Protein AF-A0A345ZUV8-F1 (afdb_monomer)

Nearest PDB structures (foldseek):
  6le6-assembly2_B  TM=7.014E-01  e=6.811E+00  Homo sapiens

Sequence (67 aa):
MWIPTKNDAVEMFARQFGRRYRGSAVKRARETAAALNAKGDHEGFQMWSAVADVIDQSQRQEPRIVS

Solvent-accessible surface area (backbone atoms only — not comparable to full-atom values): 3692 Å² total; per-residue (Å²): 135,91,76,85,50,77,65,54,52,40,52,54,48,20,53,55,45,30,70,73,43,48,96,49,24,40,60,53,28,43,53,50,12,51,56,27,42,76,71,67,35,57,67,54,18,51,54,27,42,50,25,19,51,54,33,49,54,50,61,70,66,51,76,83,77,80,124

Foldseek 3Di:
DDDDDLLNVLLVVLVVQCVVQPPCSLVVLQVQLVVCVVVVNPVSNVSSNSSSVSSVVVVVPPPPPPD

Organism: NCBI:txid331696

Mean predicted aligned error: 5.11 Å

Secondary structure (DSSP, 8-state):
-----HHHHHHHHHHHHHHHHGGGHHHHHHHHHHHHHHTT-HHHHHHHHHHHHHHHHHHHHS-----

Radius of gyration: 13.19 Å; Cα contacts (8 Å, |Δi|>4): 49; chains: 1; bounding box: 35×29×38 Å

Structure (mmCIF, N/CA/C/O backbone):
data_AF-A0A345ZUV8-F1
#
_entry.id   AF-A0A345ZUV8-F1
#
loop_
_atom_site.group_PDB
_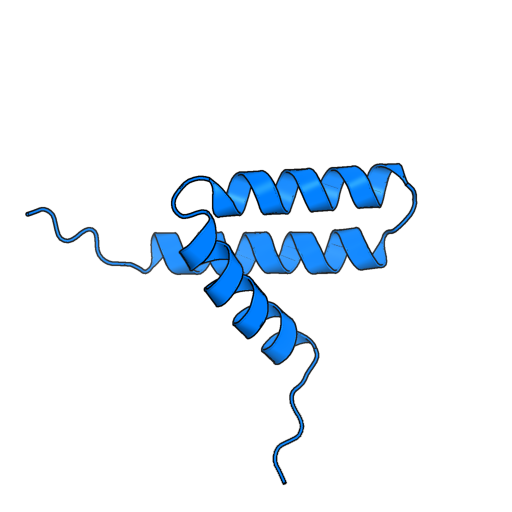atom_site.id
_atom_site.type_symbol
_atom_site.label_atom_id
_atom_site.label_alt_id
_atom_site.label_comp_id
_atom_site.label_asym_id
_atom_site.label_entity_id
_atom_site.label_seq_id
_atom_site.pdbx_PDB_ins_code
_atom_site.Cartn_x
_atom_site.Cartn_y
_atom_site.Cartn_z
_atom_site.occupancy
_atom_site.B_iso_or_equiv
_atom_site.auth_seq_id
_atom_site.auth_comp_id
_atom_site.auth_asym_id
_atom_site.auth_atom_id
_atom_site.pdbx_PDB_model_num
ATOM 1 N N . MET A 1 1 ? -18.130 -23.683 -11.337 1.00 70.50 1 MET A N 1
ATOM 2 C CA . MET A 1 1 ? -18.180 -22.210 -11.221 1.00 70.50 1 MET A CA 1
ATOM 3 C C . MET A 1 1 ? -16.949 -21.789 -10.439 1.00 70.50 1 MET A C 1
ATOM 5 O O . MET A 1 1 ? -16.759 -22.310 -9.350 1.00 70.50 1 MET A O 1
ATOM 9 N N . TRP A 1 2 ? -16.063 -20.980 -11.019 1.00 83.38 2 TRP A N 1
ATOM 10 C CA . TRP A 1 2 ? -14.887 -20.475 -10.303 1.00 83.38 2 TRP A CA 1
ATOM 11 C C . TRP A 1 2 ? -15.308 -19.287 -9.432 1.00 83.38 2 TRP A C 1
ATOM 13 O O . TRP A 1 2 ? -16.022 -18.409 -9.916 1.00 83.38 2 TRP A O 1
ATOM 23 N N . ILE A 1 3 ? -14.912 -19.295 -8.157 1.00 84.69 3 ILE A N 1
ATOM 24 C CA . ILE A 1 3 ? -15.191 -18.222 -7.199 1.00 84.69 3 ILE A CA 1
ATOM 25 C C . ILE A 1 3 ? -13.839 -17.612 -6.812 1.00 84.69 3 ILE A C 1
ATOM 27 O O . ILE A 1 3 ? -13.030 -18.321 -6.211 1.00 84.69 3 ILE A O 1
ATOM 31 N N . PRO A 1 4 ? -13.569 -16.346 -7.172 1.00 83.19 4 PRO A N 1
ATOM 32 C CA . PRO A 1 4 ? -12.304 -15.701 -6.853 1.00 83.19 4 PRO A CA 1
ATOM 33 C C . PRO A 1 4 ? -12.116 -15.548 -5.343 1.00 83.19 4 PRO A C 1
ATOM 35 O O . PRO A 1 4 ? -13.048 -15.226 -4.602 1.00 83.19 4 PRO A O 1
ATOM 38 N N . THR A 1 5 ? -10.881 -15.756 -4.899 1.00 93.19 5 THR A N 1
ATOM 39 C CA . THR A 1 5 ? -10.453 -15.544 -3.517 1.00 93.19 5 THR A CA 1
ATOM 40 C C . THR A 1 5 ? -10.076 -14.080 -3.270 1.00 93.19 5 THR A C 1
ATOM 42 O O . THR A 1 5 ? -9.901 -13.284 -4.196 1.00 93.19 5 THR A O 1
ATOM 45 N N . LYS A 1 6 ? -9.890 -13.710 -1.996 1.00 89.62 6 LYS A N 1
ATOM 46 C CA . LYS A 1 6 ? -9.371 -12.383 -1.619 1.00 89.62 6 LYS A CA 1
ATOM 47 C C . LYS A 1 6 ? -7.995 -12.112 -2.245 1.00 89.62 6 LYS A C 1
ATOM 49 O O . LYS A 1 6 ? -7.733 -10.987 -2.660 1.00 89.62 6 LYS A O 1
ATOM 54 N N . ASN A 1 7 ? -7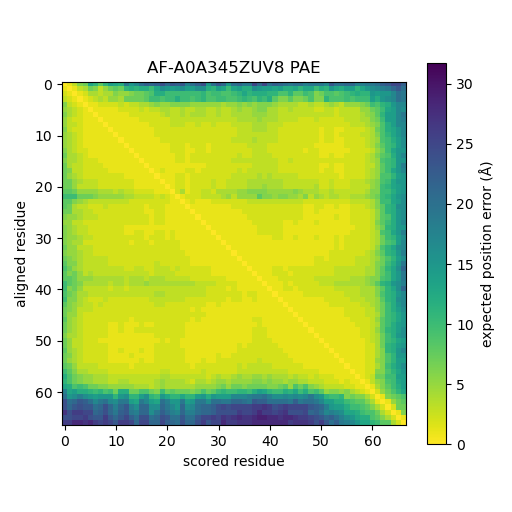.151 -13.137 -2.369 1.00 90.38 7 ASN A N 1
ATOM 55 C CA . ASN A 1 7 ? -5.835 -13.010 -2.997 1.00 90.38 7 ASN A CA 1
ATOM 56 C C . ASN A 1 7 ? -5.953 -12.759 -4.504 1.00 90.38 7 ASN A C 1
ATOM 58 O O . ASN A 1 7 ? -5.287 -11.862 -5.012 1.00 90.38 7 ASN A O 1
ATOM 62 N N . ASP A 1 8 ? -6.867 -13.452 -5.190 1.00 92.31 8 ASP A N 1
ATOM 63 C CA . ASP A 1 8 ? -7.125 -13.208 -6.616 1.00 92.31 8 ASP A CA 1
ATOM 64 C C . ASP A 1 8 ? -7.579 -11.760 -6.852 1.00 92.31 8 ASP A C 1
ATOM 66 O O . ASP A 1 8 ? -7.116 -11.094 -7.778 1.00 92.31 8 ASP A O 1
ATOM 70 N N . ALA A 1 9 ? -8.437 -11.231 -5.974 1.00 92.88 9 ALA A N 1
ATOM 71 C CA . ALA A 1 9 ? -8.872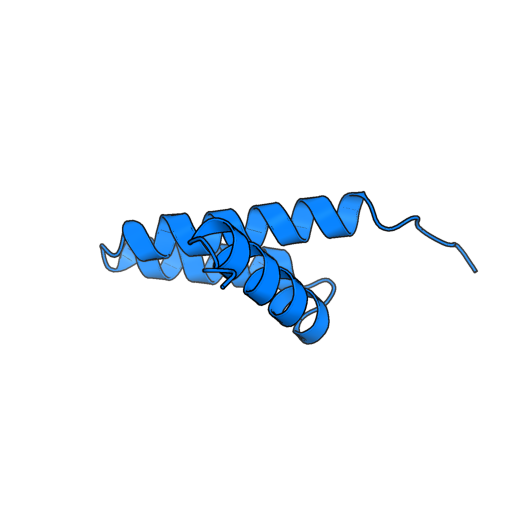 -9.839 -6.043 1.00 92.88 9 ALA A CA 1
ATOM 72 C C . ALA A 1 9 ? -7.705 -8.853 -5.848 1.00 92.88 9 ALA A C 1
ATOM 74 O O . ALA A 1 9 ? -7.598 -7.876 -6.596 1.00 92.88 9 ALA A O 1
ATOM 75 N N . VAL A 1 10 ? -6.810 -9.117 -4.887 1.00 95.38 10 VAL A N 1
ATOM 76 C CA . VAL A 1 10 ? -5.594 -8.315 -4.669 1.00 95.38 10 VAL A CA 1
ATOM 77 C C . VAL A 1 10 ? -4.691 -8.355 -5.897 1.00 95.38 10 VAL A C 1
ATOM 79 O O . VAL A 1 10 ? -4.254 -7.298 -6.347 1.00 95.38 10 VAL A O 1
ATOM 82 N N . GLU A 1 11 ? -4.451 -9.526 -6.486 1.00 94.50 11 GLU A N 1
ATOM 83 C CA . GLU A 1 11 ? -3.610 -9.661 -7.679 1.00 94.50 11 GLU A CA 1
ATOM 84 C C . GLU A 1 11 ? -4.195 -8.940 -8.896 1.00 94.50 11 GLU A C 1
ATOM 86 O O . GLU A 1 11 ? -3.491 -8.202 -9.594 1.00 94.50 11 GLU A O 1
ATOM 91 N N . MET A 1 12 ? -5.495 -9.111 -9.150 1.00 94.81 12 MET A N 1
ATOM 92 C CA . MET A 1 12 ? -6.187 -8.440 -10.251 1.00 94.81 12 MET A CA 1
ATOM 93 C C . MET A 1 12 ? -6.137 -6.921 -10.086 1.00 94.81 12 MET A C 1
ATOM 95 O O . MET A 1 12 ? -5.817 -6.194 -11.035 1.00 94.81 12 MET A O 1
ATOM 99 N N . PHE A 1 13 ? -6.404 -6.436 -8.872 1.00 96.06 13 PHE A N 1
ATOM 100 C CA . PHE A 1 13 ? -6.336 -5.015 -8.570 1.00 96.06 13 PHE A CA 1
ATOM 101 C C . PHE A 1 13 ? -4.907 -4.479 -8.691 1.00 96.06 13 PHE A C 1
ATOM 103 O O . PHE A 1 13 ? -4.695 -3.457 -9.341 1.00 96.06 13 PHE A O 1
ATOM 110 N N . ALA A 1 14 ? -3.916 -5.186 -8.146 1.00 95.94 14 ALA A N 1
ATOM 111 C CA . ALA A 1 14 ? -2.505 -4.825 -8.217 1.00 95.94 14 ALA A CA 1
ATOM 112 C C . ALA A 1 14 ? -2.014 -4.705 -9.663 1.00 95.94 14 ALA A C 1
ATOM 114 O O . ALA A 1 14 ? -1.353 -3.723 -10.003 1.00 95.94 14 ALA A O 1
ATOM 115 N N . ARG A 1 15 ? -2.401 -5.628 -10.553 1.00 94.31 15 ARG A N 1
ATOM 116 C CA . ARG A 1 15 ? -2.078 -5.535 -11.988 1.00 94.31 15 ARG A CA 1
ATOM 117 C C . ARG A 1 15 ? -2.675 -4.287 -12.629 1.00 94.31 15 ARG A C 1
ATOM 119 O O . ARG A 1 15 ? -1.970 -3.565 -13.336 1.00 94.31 15 ARG A O 1
ATOM 126 N N . GLN A 1 16 ? -3.957 -4.014 -12.388 1.00 95.38 16 GLN A N 1
ATOM 127 C CA . GLN A 1 16 ? -4.619 -2.834 -12.947 1.00 95.38 16 GLN A CA 1
ATOM 128 C C . GLN A 1 16 ? -4.010 -1.535 -12.400 1.00 95.38 16 GLN A C 1
ATOM 130 O O . GLN A 1 16 ? -3.757 -0.588 -13.150 1.00 95.38 16 GLN A O 1
ATOM 135 N N . PHE A 1 17 ? -3.730 -1.498 -11.100 1.00 95.75 17 PHE A N 1
ATOM 136 C CA . PHE A 1 17 ? -3.124 -0.361 -10.421 1.00 95.75 17 PHE A CA 1
ATOM 137 C C . PHE A 1 17 ? -1.689 -0.111 -10.908 1.00 95.75 17 PHE A C 1
ATOM 139 O O . PHE A 1 17 ? -1.341 1.016 -11.266 1.00 95.75 17 PHE A O 1
ATOM 146 N N . GLY A 1 18 ? -0.885 -1.171 -11.017 1.00 94.56 18 GLY A N 1
ATOM 147 C CA . GLY A 1 18 ? 0.462 -1.152 -11.584 1.00 94.56 18 GLY A CA 1
ATOM 148 C C . GLY A 1 18 ? 0.486 -0.600 -13.007 1.00 94.56 18 GLY A C 1
ATOM 149 O O . GLY A 1 18 ? 1.250 0.318 -13.298 1.00 94.56 18 GLY A O 1
ATOM 150 N N . ARG A 1 19 ? -0.419 -1.062 -13.880 1.00 93.31 19 ARG A N 1
ATOM 151 C CA . ARG A 1 19 ? -0.550 -0.545 -15.256 1.00 93.31 19 ARG A CA 1
ATOM 152 C C . ARG A 1 19 ? -0.911 0.939 -15.297 1.00 93.31 19 ARG A C 1
ATOM 154 O O . ARG A 1 19 ? -0.362 1.677 -16.115 1.00 93.31 19 ARG A O 1
ATOM 161 N N . ARG A 1 20 ? -1.810 1.381 -14.412 1.00 94.94 20 ARG A N 1
ATOM 162 C CA . ARG A 1 20 ? -2.273 2.775 -14.347 1.00 94.94 20 ARG A CA 1
ATOM 163 C C . ARG A 1 20 ? -1.187 3.738 -13.868 1.00 94.94 20 ARG A C 1
ATOM 165 O O . ARG A 1 20 ? -1.072 4.831 -14.413 1.00 94.94 20 ARG A O 1
ATOM 172 N N . TYR A 1 21 ? -0.416 3.353 -12.852 1.00 93.75 21 TYR A N 1
ATOM 173 C CA . TYR A 1 21 ? 0.521 4.254 -12.168 1.00 93.75 21 TYR A CA 1
ATOM 174 C C . TYR A 1 21 ? 2.007 3.972 -12.457 1.00 93.75 21 TYR A C 1
ATOM 176 O O . TYR A 1 21 ? 2.866 4.762 -12.048 1.00 93.75 21 TYR A O 1
ATOM 184 N N . ARG A 1 22 ? 2.315 2.891 -13.188 1.00 90.88 22 ARG A N 1
ATOM 185 C CA . ARG A 1 22 ? 3.655 2.478 -13.646 1.00 90.88 22 ARG A CA 1
ATOM 186 C C . ARG A 1 22 ? 4.693 2.544 -12.518 1.00 90.88 22 ARG A C 1
ATOM 188 O O . ARG A 1 22 ? 4.453 2.020 -11.434 1.00 90.88 22 ARG A O 1
ATOM 195 N N . GLY A 1 23 ? 5.818 3.230 -12.727 1.00 89.75 23 GLY A N 1
ATOM 196 C CA . GLY A 1 23 ? 6.899 3.345 -11.741 1.00 89.75 23 GLY A CA 1
ATOM 197 C C . GLY A 1 23 ? 6.504 4.016 -10.417 1.00 89.75 23 GLY A C 1
ATOM 198 O O . GLY A 1 23 ? 7.219 3.878 -9.434 1.00 89.75 23 GLY A O 1
ATOM 199 N N . SER A 1 24 ? 5.358 4.706 -10.348 1.00 95.06 24 SER A N 1
ATOM 200 C CA . SER A 1 24 ? 4.856 5.295 -9.094 1.00 95.06 24 SER A CA 1
ATOM 201 C C . SER A 1 24 ? 3.881 4.394 -8.326 1.00 95.06 24 SER A C 1
ATOM 203 O O . SER A 1 24 ? 3.450 4.755 -7.231 1.00 95.06 24 SER A O 1
ATOM 205 N N . ALA A 1 25 ? 3.517 3.235 -8.882 1.00 95.62 25 ALA A N 1
ATOM 206 C CA . ALA A 1 25 ? 2.457 2.386 -8.350 1.00 95.62 25 ALA A CA 1
ATOM 207 C C . ALA A 1 25 ? 2.776 1.832 -6.950 1.00 95.62 25 ALA A C 1
ATOM 209 O O . ALA A 1 25 ? 1.943 1.957 -6.055 1.00 95.62 25 ALA A O 1
ATOM 210 N N . VAL A 1 26 ? 3.989 1.312 -6.725 1.00 96.75 26 VAL A N 1
ATOM 211 C CA . VAL A 1 26 ? 4.409 0.797 -5.405 1.00 96.75 26 VAL A CA 1
ATOM 212 C C . VAL A 1 26 ? 4.340 1.898 -4.347 1.00 96.75 26 VAL A C 1
ATOM 214 O O . VAL A 1 26 ? 3.718 1.719 -3.301 1.00 96.75 26 VAL A O 1
ATOM 217 N N . LYS A 1 27 ? 4.917 3.071 -4.644 1.00 97.38 27 LYS A N 1
ATOM 218 C CA . LYS A 1 27 ? 4.908 4.224 -3.735 1.00 97.38 27 LYS A CA 1
ATOM 219 C C . LYS A 1 27 ? 3.479 4.631 -3.364 1.00 97.38 27 LYS A C 1
ATOM 221 O O . LYS A 1 27 ? 3.164 4.724 -2.183 1.00 97.38 27 LYS A O 1
ATOM 226 N N . ARG A 1 28 ? 2.599 4.798 -4.356 1.00 97.75 28 ARG A N 1
ATOM 227 C CA . ARG A 1 28 ? 1.192 5.177 -4.134 1.00 97.75 28 ARG A CA 1
ATOM 228 C C . ARG A 1 28 ? 0.423 4.140 -3.314 1.00 97.75 28 ARG A C 1
ATOM 230 O O . ARG A 1 28 ? -0.384 4.515 -2.464 1.00 97.75 28 ARG A O 1
ATOM 237 N N . ALA A 1 29 ? 0.662 2.851 -3.550 1.00 97.62 29 ALA A N 1
ATOM 238 C CA . ALA A 1 29 ? 0.031 1.786 -2.777 1.00 97.62 29 ALA A CA 1
ATOM 239 C C . ALA A 1 29 ? 0.480 1.815 -1.304 1.00 97.62 29 ALA A C 1
ATOM 241 O O . ALA A 1 29 ? -0.359 1.742 -0.407 1.00 97.62 29 ALA A O 1
ATOM 242 N N . ARG A 1 30 ? 1.777 2.031 -1.043 1.00 98.00 30 ARG A N 1
ATOM 243 C CA . ARG A 1 30 ? 2.313 2.193 0.321 1.00 98.00 30 ARG A CA 1
ATOM 244 C C . ARG A 1 30 ? 1.785 3.442 1.024 1.00 98.00 30 ARG A C 1
ATOM 246 O O . ARG A 1 30 ? 1.413 3.361 2.189 1.00 98.00 30 ARG A O 1
ATOM 253 N N . GLU A 1 31 ? 1.713 4.574 0.327 1.00 98.31 31 GLU A N 1
ATOM 254 C CA . GLU A 1 31 ? 1.134 5.815 0.867 1.00 98.31 31 GLU A CA 1
ATOM 255 C C . GLU A 1 31 ? -0.340 5.622 1.246 1.00 98.31 31 GLU A C 1
ATOM 257 O O . GLU A 1 31 ? -0.772 6.060 2.312 1.00 98.31 31 GLU A O 1
ATOM 262 N N . THR A 1 32 ? -1.097 4.904 0.412 1.00 97.75 32 THR A N 1
ATOM 263 C CA . THR A 1 32 ? -2.501 4.578 0.693 1.00 97.75 32 THR A CA 1
ATOM 264 C C . THR A 1 32 ? -2.624 3.657 1.907 1.00 97.75 32 THR A C 1
ATOM 266 O O . THR A 1 32 ? -3.433 3.930 2.792 1.00 97.75 32 THR A O 1
ATOM 269 N N . ALA A 1 33 ? -1.781 2.623 2.007 1.00 97.88 33 ALA A N 1
ATOM 270 C CA . ALA A 1 33 ? -1.736 1.751 3.180 1.00 97.88 33 ALA A CA 1
ATOM 271 C C . ALA A 1 33 ? -1.453 2.553 4.461 1.00 97.88 33 ALA A C 1
ATOM 273 O O . ALA A 1 33 ? -2.180 2.427 5.446 1.00 97.88 33 ALA A O 1
ATOM 274 N N . ALA A 1 34 ? -0.438 3.421 4.442 1.00 97.81 34 ALA A N 1
ATOM 275 C CA . ALA A 1 34 ? -0.078 4.251 5.589 1.00 97.81 34 ALA A CA 1
ATOM 276 C C . ALA A 1 34 ? -1.219 5.195 6.004 1.00 97.81 34 ALA A C 1
ATOM 278 O O . ALA A 1 34 ? -1.505 5.326 7.194 1.00 97.81 34 ALA A O 1
ATOM 279 N N . ALA A 1 35 ? -1.911 5.804 5.035 1.00 98.00 35 ALA A N 1
ATOM 280 C CA . ALA A 1 35 ? -3.057 6.671 5.300 1.00 98.00 35 ALA A CA 1
ATOM 281 C C . ALA A 1 35 ? -4.242 5.917 5.927 1.00 98.00 35 ALA A C 1
ATOM 283 O O . ALA A 1 35 ? -4.949 6.485 6.757 1.00 98.00 35 ALA A O 1
ATOM 284 N N . LEU A 1 36 ? -4.464 4.655 5.551 1.00 97.81 36 LEU A N 1
ATOM 285 C CA . LEU A 1 36 ? -5.497 3.802 6.148 1.00 97.81 36 LEU A CA 1
ATOM 286 C C . LEU A 1 36 ? -5.122 3.390 7.571 1.00 97.81 36 LEU A C 1
ATOM 288 O O . LEU A 1 36 ? -5.935 3.539 8.481 1.00 97.81 36 LEU A O 1
ATOM 292 N N . ASN A 1 37 ? -3.862 3.009 7.795 1.00 97.50 37 ASN A N 1
ATOM 293 C CA . ASN A 1 37 ? -3.375 2.692 9.135 1.00 97.50 37 ASN A CA 1
ATOM 294 C C . ASN A 1 37 ? -3.492 3.891 10.089 1.00 97.50 37 ASN A C 1
ATOM 296 O O . ASN A 1 37 ? -3.929 3.740 11.225 1.00 97.50 37 ASN A O 1
ATOM 300 N N . ALA A 1 38 ? -3.167 5.096 9.610 1.00 97.62 38 ALA A N 1
ATOM 301 C CA . ALA A 1 38 ? -3.309 6.330 10.385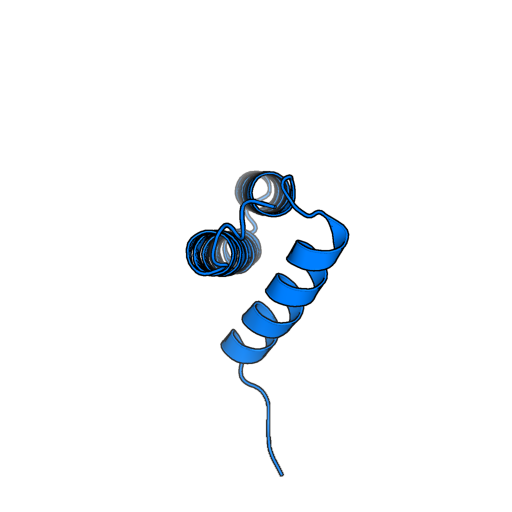 1.00 97.62 38 ALA A CA 1
ATOM 302 C C . ALA A 1 38 ? -4.769 6.638 10.771 1.00 97.62 38 ALA A C 1
ATOM 304 O O . ALA A 1 38 ? -5.008 7.329 11.757 1.00 97.62 38 ALA A O 1
ATOM 305 N N . LYS A 1 39 ? -5.746 6.115 10.019 1.00 97.12 39 LYS A N 1
ATOM 306 C CA . LYS A 1 39 ? -7.184 6.226 10.313 1.00 97.12 39 LYS A CA 1
ATOM 307 C C . LYS A 1 39 ? -7.715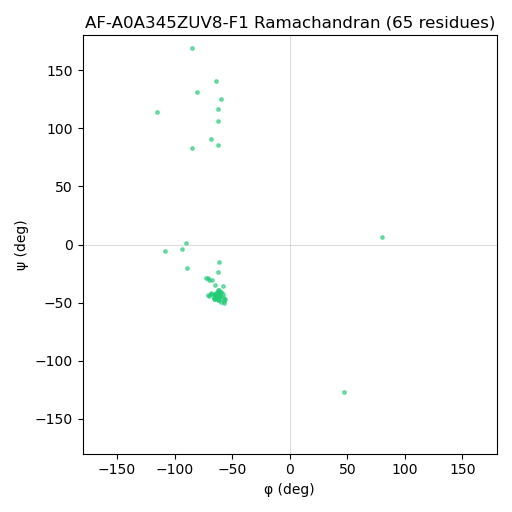 5.082 11.186 1.00 97.12 39 LYS A C 1
ATOM 309 O O . LYS A 1 39 ? -8.910 5.054 11.462 1.00 97.12 39 LYS A O 1
ATOM 314 N N . GLY A 1 40 ? -6.857 4.147 11.600 1.00 97.62 40 GLY A N 1
ATOM 315 C CA . GLY A 1 40 ? -7.245 2.943 12.341 1.00 97.62 40 GLY A CA 1
ATOM 316 C C . GLY A 1 40 ? -7.812 1.819 11.467 1.00 97.62 40 GLY A C 1
ATOM 317 O O . GLY A 1 40 ? -8.257 0.805 11.999 1.00 97.62 40 GLY A O 1
ATOM 318 N N . ASP A 1 41 ? -7.787 1.958 10.137 1.00 97.62 41 ASP A N 1
ATOM 319 C CA . ASP A 1 41 ? -8.203 0.897 9.218 1.00 97.62 41 ASP A CA 1
ATOM 320 C C . ASP A 1 41 ? -7.037 -0.065 8.953 1.00 97.62 41 ASP A C 1
ATOM 322 O O . ASP A 1 41 ? -6.280 0.047 7.980 1.00 97.62 41 ASP A O 1
ATOM 326 N N . HIS A 1 42 ? -6.875 -1.015 9.872 1.00 96.69 42 HIS A N 1
ATOM 327 C CA . HIS A 1 42 ? -5.830 -2.030 9.790 1.00 96.69 42 HIS A CA 1
ATOM 328 C C . HIS A 1 42 ? -6.080 -3.049 8.672 1.00 96.69 42 HIS A C 1
ATOM 330 O O . 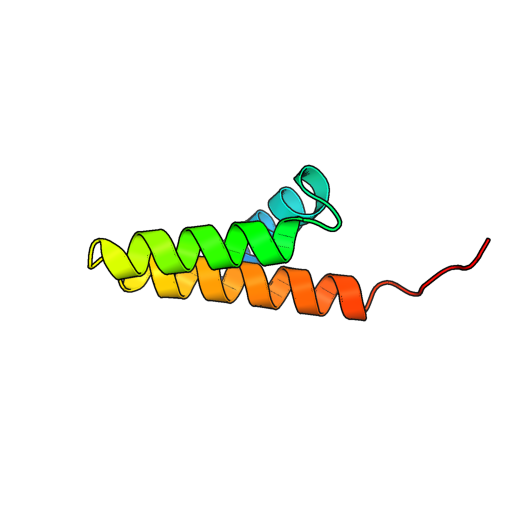HIS A 1 42 ? -5.118 -3.547 8.084 1.00 96.69 42 HIS A O 1
ATOM 336 N N . GLU A 1 43 ? -7.340 -3.344 8.337 1.00 95.75 43 GLU A N 1
ATOM 337 C CA . GLU A 1 43 ? -7.649 -4.278 7.251 1.00 95.75 43 GLU A CA 1
ATOM 338 C C . GLU A 1 43 ? -7.297 -3.655 5.893 1.00 95.75 43 GLU A C 1
ATOM 340 O O . GLU A 1 43 ? -6.627 -4.282 5.067 1.00 95.75 43 GLU A O 1
ATOM 345 N N . GLY A 1 44 ? -7.661 -2.387 5.692 1.00 95.25 44 GLY A N 1
ATOM 346 C CA . GLY A 1 44 ? -7.275 -1.604 4.527 1.00 95.25 44 GLY A CA 1
ATOM 347 C C . GLY A 1 44 ? -5.757 -1.454 4.404 1.00 95.25 44 GLY A C 1
ATOM 348 O O . GLY A 1 44 ? -5.210 -1.623 3.311 1.00 95.25 44 GLY A O 1
ATOM 349 N N . PHE A 1 45 ? -5.052 -1.222 5.516 1.00 97.75 45 PHE A N 1
ATOM 350 C CA . PHE A 1 45 ? -3.585 -1.220 5.544 1.00 97.75 45 PHE A CA 1
ATOM 351 C C . PHE A 1 45 ? -2.989 -2.547 5.051 1.00 97.75 45 PHE A C 1
ATOM 353 O O . PHE A 1 45 ? -2.079 -2.533 4.217 1.00 97.75 45 PHE A O 1
ATOM 360 N N . GLN A 1 46 ? -3.498 -3.687 5.528 1.00 96.94 46 GLN A N 1
ATOM 361 C CA . GLN A 1 46 ? -3.016 -5.007 5.110 1.00 96.94 46 GLN A CA 1
ATOM 362 C C . GLN A 1 46 ? -3.275 -5.257 3.621 1.00 96.94 46 GLN A C 1
ATOM 364 O O . GLN A 1 46 ? -2.368 -5.685 2.907 1.00 96.94 46 GLN A O 1
ATOM 369 N N . MET A 1 47 ? -4.476 -4.931 3.127 1.00 96.75 47 MET A N 1
ATOM 370 C CA . MET A 1 47 ? -4.813 -5.103 1.711 1.00 96.75 47 MET A CA 1
ATOM 371 C C . MET A 1 47 ? -3.930 -4.246 0.800 1.00 96.75 47 MET A C 1
ATOM 373 O O . MET A 1 47 ? -3.369 -4.754 -0.169 1.00 96.75 47 MET A O 1
ATOM 377 N N . TRP A 1 48 ? -3.752 -2.961 1.113 1.00 97.50 48 TRP A N 1
ATOM 378 C CA . TRP A 1 48 ? -2.918 -2.073 0.299 1.00 97.50 48 TRP A CA 1
ATOM 379 C C . TRP A 1 48 ? -1.424 -2.382 0.402 1.00 97.50 48 TRP A C 1
ATOM 381 O O . TRP A 1 48 ? -0.690 -2.173 -0.566 1.00 97.50 48 TRP A O 1
ATOM 391 N N . SER A 1 49 ? -0.977 -2.927 1.534 1.00 97.88 49 SER A N 1
ATOM 392 C CA . SER A 1 49 ? 0.382 -3.457 1.665 1.00 97.88 49 SER A CA 1
ATOM 393 C C . SER A 1 49 ? 0.593 -4.654 0.739 1.00 97.88 49 SER A C 1
ATOM 395 O O . SER A 1 49 ? 1.553 -4.641 -0.027 1.00 97.88 49 SER A O 1
ATOM 397 N N . ALA A 1 50 ? -0.347 -5.605 0.708 1.00 97.50 50 ALA A N 1
ATOM 398 C CA . ALA A 1 50 ? -0.289 -6.747 -0.204 1.00 97.50 50 ALA A CA 1
ATOM 399 C C . ALA A 1 50 ? -0.331 -6.316 -1.683 1.00 97.50 50 ALA A C 1
ATOM 401 O O . ALA A 1 50 ? 0.423 -6.834 -2.503 1.00 97.50 50 ALA A O 1
ATOM 402 N N . VAL A 1 51 ? -1.144 -5.311 -2.030 1.00 97.44 51 VAL A N 1
ATOM 403 C CA . VAL A 1 51 ? -1.141 -4.711 -3.377 1.00 97.44 51 VAL A CA 1
ATOM 404 C C . VAL A 1 51 ? 0.241 -4.155 -3.730 1.00 97.44 51 VAL A C 1
ATOM 406 O O . VAL A 1 51 ? 0.732 -4.392 -4.833 1.00 97.44 51 VAL A O 1
ATOM 409 N N . ALA A 1 52 ? 0.883 -3.427 -2.810 1.00 97.31 52 ALA A N 1
ATOM 410 C CA . ALA A 1 52 ? 2.222 -2.888 -3.033 1.00 97.31 52 ALA A CA 1
ATOM 411 C C . ALA A 1 52 ? 3.263 -4.000 -3.241 1.00 97.31 52 ALA A C 1
ATOM 413 O O . ALA A 1 52 ? 4.097 -3.875 -4.137 1.00 97.31 52 ALA A O 1
ATOM 414 N N . ASP A 1 53 ? 3.184 -5.077 -2.455 1.00 96.88 53 ASP A N 1
ATOM 415 C CA . ASP A 1 53 ? 4.081 -6.233 -2.554 1.00 96.88 53 ASP A CA 1
ATOM 416 C C . ASP A 1 53 ? 3.947 -6.936 -3.913 1.00 96.88 53 ASP A C 1
ATOM 418 O O . ASP A 1 53 ? 4.952 -7.190 -4.578 1.00 96.88 53 ASP A O 1
ATOM 422 N N . VAL A 1 54 ? 2.716 -7.169 -4.385 1.00 96.06 54 VAL A N 1
ATOM 423 C CA . VAL A 1 54 ? 2.461 -7.793 -5.697 1.00 96.06 54 VAL A CA 1
ATOM 424 C C . VAL A 1 54 ? 2.996 -6.932 -6.846 1.00 96.06 54 VAL A C 1
ATOM 426 O O . VAL A 1 54 ? 3.575 -7.457 -7.802 1.00 96.06 54 VAL A O 1
ATOM 429 N N . ILE A 1 55 ? 2.827 -5.607 -6.773 1.00 95.12 55 ILE A N 1
ATOM 430 C CA . ILE A 1 55 ? 3.349 -4.688 -7.795 1.00 95.12 55 ILE A CA 1
ATOM 431 C C . ILE A 1 55 ? 4.880 -4.703 -7.793 1.00 95.12 55 ILE A C 1
ATOM 433 O O . ILE A 1 55 ? 5.475 -4.809 -8.864 1.00 95.12 55 ILE A O 1
ATOM 437 N N . ASP A 1 56 ? 5.513 -4.617 -6.620 1.00 94.69 56 ASP A N 1
ATOM 438 C CA . ASP A 1 56 ? 6.975 -4.618 -6.496 1.00 94.69 56 ASP A CA 1
ATOM 439 C C . ASP A 1 56 ? 7.572 -5.933 -7.014 1.00 94.69 56 ASP A C 1
ATOM 441 O O . ASP A 1 56 ? 8.519 -5.931 -7.800 1.00 94.69 56 ASP A O 1
ATOM 445 N N . GLN A 1 57 ? 6.961 -7.067 -6.662 1.00 92.56 57 GLN A N 1
ATOM 446 C CA . GLN A 1 57 ? 7.360 -8.374 -7.176 1.00 92.56 57 GLN A CA 1
ATOM 447 C C . GLN A 1 57 ? 7.226 -8.451 -8.702 1.00 92.56 57 GLN A C 1
ATOM 449 O O . GLN A 1 57 ? 8.144 -8.923 -9.371 1.00 92.56 57 GLN A O 1
ATOM 454 N N . SER A 1 58 ? 6.122 -7.951 -9.261 1.00 87.25 58 SER A N 1
ATOM 455 C CA . SER A 1 58 ? 5.900 -7.944 -10.712 1.00 87.25 58 SER A CA 1
ATOM 456 C C . SER A 1 58 ? 6.936 -7.082 -11.443 1.00 87.25 58 SER A C 1
ATOM 458 O O . SER A 1 58 ? 7.490 -7.511 -12.450 1.00 87.25 58 SER A O 1
ATOM 460 N N . GLN A 1 59 ? 7.261 -5.900 -10.908 1.00 85.94 59 GLN A N 1
ATOM 461 C CA . GLN A 1 59 ? 8.263 -4.994 -11.487 1.00 85.94 59 GLN A CA 1
ATOM 462 C C . GLN A 1 59 ? 9.688 -5.554 -11.421 1.00 85.94 59 GLN A C 1
ATOM 464 O O . GLN A 1 59 ? 10.508 -5.260 -12.287 1.00 85.94 59 GLN A O 1
ATOM 469 N N . ARG A 1 60 ? 9.999 -6.364 -10.403 1.00 83.25 60 ARG A N 1
ATOM 470 C CA . ARG A 1 60 ? 11.282 -7.080 -10.312 1.00 83.25 60 ARG A CA 1
ATOM 471 C C . ARG A 1 60 ? 11.382 -8.235 -11.308 1.00 83.25 60 ARG A C 1
ATOM 473 O O . ARG A 1 60 ? 12.492 -8.592 -11.692 1.00 83.25 60 ARG A O 1
ATOM 480 N N . GLN A 1 61 ? 10.251 -8.835 -11.677 1.00 74.38 61 GLN A N 1
ATOM 481 C CA . GLN A 1 61 ? 10.183 -9.971 -12.599 1.00 74.38 61 GLN A CA 1
ATOM 482 C C . GLN A 1 61 ? 10.059 -9.559 -14.069 1.00 74.38 61 GLN A C 1
ATOM 484 O O . GLN A 1 61 ? 10.379 -10.370 -14.936 1.00 74.38 61 GLN A O 1
ATOM 489 N N . GLU A 1 62 ? 9.629 -8.331 -14.375 1.00 63.84 62 GLU A N 1
ATOM 490 C CA . GLU A 1 62 ? 9.697 -7.815 -15.743 1.00 63.84 62 GLU A CA 1
ATOM 491 C C . GLU A 1 62 ? 11.170 -7.758 -16.189 1.00 63.84 62 GLU A C 1
ATOM 493 O O . GLU A 1 62 ? 11.967 -7.026 -15.590 1.00 63.84 62 GLU A O 1
ATOM 498 N N . PRO A 1 63 ? 11.577 -8.518 -17.228 1.00 51.41 63 PRO A N 1
ATOM 499 C CA . PRO A 1 63 ? 12.920 -8.392 -17.763 1.00 51.41 63 PRO A CA 1
ATOM 500 C C . PRO A 1 63 ? 13.093 -6.948 -18.230 1.00 51.41 63 PRO A C 1
ATOM 502 O O . PRO A 1 63 ? 12.305 -6.447 -19.035 1.00 51.41 63 PRO A O 1
ATOM 505 N N . ARG A 1 64 ? 14.134 -6.272 -17.730 1.00 55.88 64 ARG A N 1
ATOM 506 C CA . ARG A 1 64 ? 14.626 -5.031 -18.334 1.00 55.88 64 ARG A CA 1
ATOM 507 C C . ARG A 1 64 ? 15.093 -5.375 -19.746 1.00 55.88 64 ARG A C 1
ATOM 509 O O . ARG A 1 64 ? 16.265 -5.674 -19.953 1.00 55.88 64 ARG A O 1
ATOM 516 N N . ILE A 1 65 ? 14.179 -5.371 -20.712 1.00 55.03 65 ILE A N 1
ATOM 517 C CA . ILE A 1 65 ? 14.534 -5.324 -22.124 1.00 55.03 65 ILE A CA 1
ATOM 518 C C . ILE A 1 65 ? 15.115 -3.926 -22.323 1.00 55.03 65 ILE A C 1
ATOM 520 O O . ILE A 1 65 ? 14.396 -2.949 -22.512 1.00 55.03 65 ILE A O 1
ATOM 524 N N . VAL A 1 66 ? 16.432 -3.831 -22.158 1.00 49.44 66 VAL A N 1
ATOM 525 C CA . VAL A 1 66 ? 17.224 -2.716 -22.662 1.00 49.44 66 VAL A CA 1
ATOM 526 C C . VAL A 1 66 ? 17.082 -2.744 -24.183 1.00 49.44 66 VAL A C 1
ATOM 528 O O . VAL A 1 66 ? 17.554 -3.675 -24.832 1.00 49.44 66 VAL A O 1
ATOM 531 N N . SER A 1 67 ? 16.312 -1.795 -24.717 1.00 46.34 67 SER A N 1
ATOM 532 C CA . SER A 1 67 ? 16.354 -1.428 -26.138 1.00 46.34 67 SER A CA 1
ATOM 533 C C . SER A 1 67 ? 17.533 -0.505 -26.393 1.00 46.34 67 SER A C 1
ATOM 535 O O . SER A 1 67 ? 17.843 0.293 -25.476 1.00 46.34 67 SER A O 1
#

pLDDT: mean 90.26, std 12.77, range [46.34, 98.31]

=== Feature glossary ===
Annotated list of the representations used here:

Nearest PDB structures. The Foldseek neighbor list gives the closest experimentally determined structures in the PDB, ranked by structural alignment. TM-score near 1 means near-identical fold; near 0.3 means only rough topology match. This is how one finds what a novel AlphaFold prediction most resembles in the solved-structure universe.

Foldseek 3Di. Foldseek's 3Di representation compresses backbone geometry into a per-residue letter drawn from a learned twenty-state alphabet. I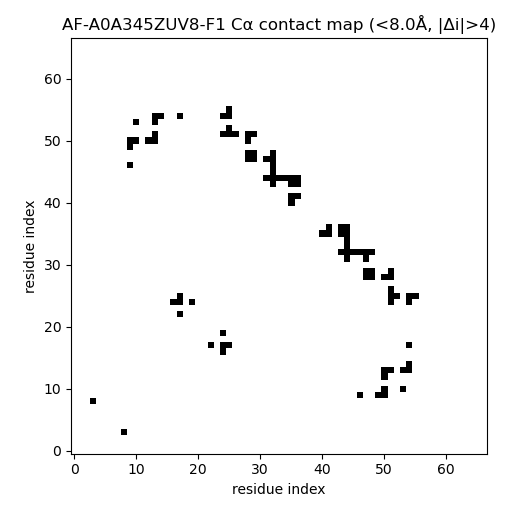t captures the tertiary interaction pattern around each residue — which residues are packed against it in space, regardless of where they are in sequence.

Radius of gyration, Cα contacts, bounding box. 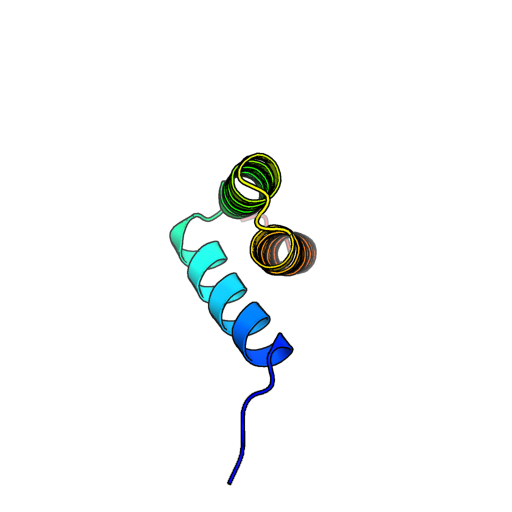Radius of gyration (Rg) is the root-mean-square distance of Cα atoms from their centroid — a single number for overall size and compactness. A globular domain of N residues has Rg ≈ 2.2·N^0.38 Å; an extended or disordered chain has a much larger Rg. The Cα contact count is the number of residue pairs whose Cα atoms are within 8 Å and are more than four positions apart in sequence — a standard proxy for tertiary packing density. The bounding box is the smallest axis-aligned box enclosing all Cα atoms.

InterPro / GO / CATH / organism. The annotation block draws on four external resources. InterPro: which protein families and domains the sequence belongs to. GO: standardized terms for what the protein does, what process it participates in, and where in the cell it acts. CATH: which structural fold it has in the CATH hierarchy. Organism: the species of origin.

mmCIF coordinates. The mmCIF block holds the 3D Cartesian coordinates of each backbone atom (N, Cα, C, O) in ångströms. mmCIF is the PDB's canonical archive format — a tagged-loop text representation of the atomic model.

pLDDT. pLDDT is the predicted lDDT-Cα score: AlphaFold's confidence that the local environment of each residue (all inter-atomic distances within 15 Å) is correctly placed. It is a per-residue number between 0 and 100, with higher meaning more reliable.

Backbone torsions (φ/ψ). φ (phi) and ψ (psi) are the two rotatable backbone dihedrals per residue: φ is the C(i-1)–N–Cα–C torsion, ψ is the N–Cα–C–N(i+1) torsion, both in degrees on (−180°, 180°]. α-helical residues cluster near (−60°, −45°); β-strand residues near (−120°, +130°). A Ramachandran plot is simply a scatter of (φ, ψ) for every residue.

B-factor. For experimental (PDB) structures, the B-factor (temperature facto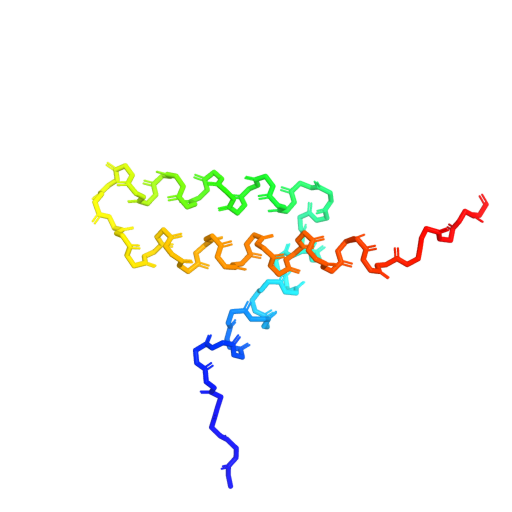r) quantifies the positional spread of each atom in the crystal — a combination of thermal vibration and static disorder — in units of Å². High B-factors mark flexible loops or poorly resolved regions; low B-factors mark the rigid, well-ordered core.

Secondary structure (3-state, P-SEA). SS3 is a coarse helix/strand/coil call (letters a/b/c) made by the P-SEA algorithm from inter-Cα distances and dihedrals. It is less detailed than DSSP but needs only Cα positions.

Predicted aligned error. Predicted aligned error is AlphaFold's pairwise confidence. Unlike pLDDT (per-residue), PAE is per-residue-pair and captures whether two parts of the structure are correctly placed relative to each other. Units are ångströms of expected positional error.

Solvent-accessible surface area. Solvent-accessible surface area (SASA) is the area in Å² traced out by the centre of a 1.4 Å probe sphere (a water molecule) rolled over the protein's van der Waals surface (Shrake–Rupley / Lee–Richards construction). Buried residues have near-zero SASA; fully exposed residues can exceed 200 Å². The total SASA scales roughly with the number of surface residues.

Secondary structure (8-state, DSSP). The SS8 string is DSSP's per-residue secondary-structure call. α-helix (H) means an i→i+4 H-bond ladder; β-strand (E) means the residue participates in a β-sheet; 3₁₀ (G) and π (I) are tighter and wider helices; T/S are turns/bends; '-' is loop.

Rendered structure images. Structure images are PyMOL renders from six orthogonal camera directions. Cartoon representation draws helices as coils and strands as arrows; sticks shows the backbone as bonds; surface shows the solvent-excluded envelope. Rainbow coloring maps sequence position to hue (blue→red, N→C); chain coloring assigns a distinct color per polypeptide.

Sequence. The amino-acid sequence is the protein's primary structure: the linear order of residues from the N-terminus to the C-terminus, written in one-letter code. Everything else here — the 3D coordinates, the secondary structure, the domain annotations — is ultimately a consequence of this string.

Contact-map, Ramachandran, and PAE plots. Three diagnostic plots accompany the record. The Cα contact map visualizes the tertiary structure as a 2D adjacency matrix (8 Å cutoff, sequence-local contacts suppressed). The Ramachandran plot shows the distribution of backbone (φ, ψ) torsions, with points in the α and β basins reflecting secondary structure content. The PAE plot shows AlphaFold's inter-residue confidence as a color matrix.